Protein AF-A0A7S1LV64-F1 (afdb_monomer_lite)

Organism: Alexandrium catenella (NCBI:txid2925)

Structure (mmCIF, N/CA/C/O backbone):
data_AF-A0A7S1LV64-F1
#
_entry.id   AF-A0A7S1LV64-F1
#
loop_
_atom_site.group_PDB
_atom_site.id
_atom_site.type_symbol
_atom_site.label_atom_id
_atom_site.label_alt_id
_atom_site.label_comp_id
_atom_site.label_asym_id
_atom_site.label_entity_id
_atom_site.label_seq_id
_atom_site.pdbx_PDB_ins_code
_atom_site.Cartn_x
_atom_site.Cartn_y
_atom_site.Cartn_z
_atom_site.occupancy
_atom_site.B_iso_or_equiv
_atom_site.auth_seq_id
_atom_site.auth_comp_id
_atom_site.auth_asym_id
_atom_site.auth_atom_id
_atom_site.pdbx_PDB_model_num
ATOM 1 N N . GLU A 1 1 ? 19.209 -11.903 13.293 1.00 48.44 1 GLU A N 1
ATOM 2 C CA . GLU A 1 1 ? 20.166 -11.354 12.304 1.00 48.44 1 GLU A CA 1
ATOM 3 C C . GLU A 1 1 ? 19.603 -11.285 10.880 1.00 48.44 1 GLU A C 1
ATOM 5 O O . GLU A 1 1 ? 19.512 -10.185 10.350 1.00 48.44 1 GLU A O 1
ATOM 10 N N . ALA A 1 2 ? 19.129 -12.394 10.295 1.00 54.25 2 ALA A N 1
ATOM 11 C CA . ALA A 1 2 ? 18.569 -12.425 8.933 1.00 54.25 2 ALA A CA 1
ATOM 12 C C . ALA A 1 2 ? 17.426 -11.414 8.681 1.00 54.25 2 ALA A C 1
ATOM 14 O O . ALA A 1 2 ? 17.450 -10.697 7.687 1.00 54.25 2 ALA A O 1
ATOM 15 N N . ARG A 1 3 ? 16.474 -11.278 9.620 1.00 69.50 3 ARG A N 1
ATOM 16 C CA . ARG A 1 3 ? 15.385 -10.279 9.543 1.00 69.50 3 ARG A CA 1
ATOM 17 C C . ARG A 1 3 ? 15.902 -8.843 9.434 1.00 69.50 3 ARG A C 1
ATOM 19 O O . ARG A 1 3 ? 15.413 -8.077 8.615 1.00 69.50 3 ARG A O 1
ATOM 26 N N . ARG A 1 4 ? 16.934 -8.507 10.213 1.00 69.56 4 ARG A N 1
ATOM 27 C CA . ARG A 1 4 ? 17.579 -7.187 10.206 1.00 69.56 4 ARG A CA 1
ATOM 28 C C . ARG A 1 4 ? 18.271 -6.917 8.868 1.00 69.56 4 ARG A C 1
ATOM 30 O O . ARG A 1 4 ? 18.116 -5.835 8.317 1.00 69.56 4 ARG A O 1
ATOM 37 N N . VAL A 1 5 ? 18.994 -7.905 8.332 1.00 66.06 5 VAL A N 1
ATOM 38 C CA . VAL A 1 5 ? 19.659 -7.811 7.017 1.00 66.06 5 VAL A CA 1
ATOM 39 C C . VAL A 1 5 ? 18.636 -7.605 5.898 1.00 66.06 5 VAL A C 1
ATOM 41 O O . VAL A 1 5 ? 18.818 -6.740 5.047 1.00 66.06 5 VAL A O 1
ATOM 44 N N . ALA A 1 6 ? 17.520 -8.333 5.950 1.00 63.88 6 ALA A N 1
ATOM 45 C CA . ALA A 1 6 ? 16.413 -8.202 5.008 1.00 63.88 6 ALA A CA 1
ATOM 46 C C . ALA A 1 6 ? 15.490 -6.999 5.292 1.00 63.88 6 ALA A C 1
ATOM 48 O O . ALA A 1 6 ? 14.477 -6.844 4.615 1.00 63.88 6 ALA A O 1
ATOM 49 N N . ARG A 1 7 ? 15.814 -6.150 6.281 1.00 76.25 7 ARG A N 1
ATOM 50 C CA . ARG A 1 7 ? 15.010 -4.983 6.694 1.00 76.25 7 ARG A CA 1
ATOM 51 C C . ARG A 1 7 ? 13.534 -5.310 6.962 1.00 76.25 7 ARG A C 1
ATOM 53 O O . ARG A 1 7 ? 12.655 -4.490 6.716 1.00 76.25 7 ARG A O 1
ATOM 60 N N . VAL A 1 8 ? 13.270 -6.506 7.481 1.00 80.50 8 VAL A N 1
ATOM 61 C CA . VAL A 1 8 ? 11.940 -6.910 7.944 1.00 80.50 8 VAL A CA 1
ATOM 62 C C . VAL A 1 8 ? 11.594 -6.070 9.178 1.00 80.50 8 VAL A C 1
ATOM 64 O O . VAL A 1 8 ? 12.412 -6.047 10.103 1.00 80.50 8 VAL A O 1
ATOM 67 N N . PRO A 1 9 ? 10.421 -5.409 9.230 1.00 88.06 9 PRO A N 1
ATOM 68 C CA . PRO A 1 9 ? 9.980 -4.695 10.424 1.00 88.06 9 PRO A CA 1
ATOM 69 C C . PRO A 1 9 ? 10.022 -5.592 11.671 1.00 88.06 9 PRO A C 1
ATOM 71 O O . PRO A 1 9 ? 9.739 -6.795 11.596 1.00 88.06 9 PRO A O 1
ATOM 74 N N . GLU A 1 10 ? 10.395 -5.022 12.818 1.00 89.94 10 GLU A N 1
ATOM 75 C CA . GLU A 1 10 ? 10.526 -5.780 14.072 1.00 89.94 10 GLU A CA 1
ATOM 76 C C . GLU A 1 10 ? 9.195 -6.430 14.460 1.00 89.94 10 GLU A C 1
ATOM 78 O O . GLU A 1 10 ? 9.154 -7.638 14.695 1.00 89.94 10 GLU A O 1
ATOM 83 N N . ASP A 1 11 ? 8.101 -5.677 14.336 1.00 92.19 11 ASP A N 1
ATOM 84 C CA . ASP A 1 11 ? 6.744 -6.123 14.671 1.00 92.19 11 ASP A CA 1
ATOM 85 C C . ASP A 1 11 ? 6.085 -7.004 13.595 1.00 92.19 11 ASP A C 1
ATOM 87 O O . ASP A 1 11 ? 4.912 -7.360 13.716 1.00 92.19 11 ASP A O 1
ATOM 91 N N . ALA A 1 12 ? 6.800 -7.364 12.520 1.00 87.56 12 ALA A N 1
ATOM 92 C CA . ALA A 1 12 ? 6.224 -8.196 11.468 1.00 87.56 12 ALA A CA 1
ATOM 93 C C . ALA A 1 12 ? 5.941 -9.618 11.978 1.00 87.56 12 ALA A C 1
ATOM 95 O O . ALA A 1 12 ? 6.857 -10.370 12.334 1.00 87.56 12 ALA A O 1
ATOM 96 N N . ALA A 1 13 ? 4.665 -9.985 11.964 1.00 91.62 13 ALA A N 1
ATOM 97 C CA . ALA A 1 13 ? 4.151 -11.306 12.289 1.00 91.62 13 ALA A CA 1
ATOM 98 C C . ALA A 1 13 ? 3.864 -12.137 11.028 1.00 91.62 13 ALA A C 1
ATOM 100 O O . ALA A 1 13 ? 3.956 -13.361 11.077 1.00 91.62 13 ALA A O 1
ATOM 101 N N . MET A 1 14 ? 3.562 -11.489 9.895 1.00 87.31 14 MET A N 1
ATOM 102 C CA . MET A 1 14 ? 3.242 -12.166 8.633 1.00 87.31 14 MET A CA 1
ATOM 103 C C . MET A 1 14 ? 3.974 -11.544 7.445 1.00 87.31 14 MET A C 1
ATOM 105 O O . MET A 1 14 ? 4.364 -10.374 7.475 1.00 87.31 14 MET A O 1
ATOM 109 N N . VAL A 1 15 ? 4.128 -12.330 6.378 1.00 87.81 15 VAL A N 1
ATOM 110 C CA . VAL A 1 15 ? 4.715 -11.894 5.108 1.00 87.81 15 VAL A CA 1
ATOM 111 C C . VAL A 1 15 ? 3.895 -12.421 3.933 1.00 87.81 15 VAL A C 1
ATOM 113 O O . VAL A 1 15 ? 3.478 -13.577 3.941 1.00 87.81 15 VAL A O 1
ATOM 116 N N . ALA A 1 16 ? 3.684 -11.586 2.919 1.00 87.19 16 ALA A N 1
ATOM 117 C CA . ALA A 1 16 ? 3.031 -11.961 1.669 1.00 87.19 16 ALA A CA 1
ATOM 118 C C . ALA A 1 16 ? 3.872 -11.520 0.468 1.00 87.19 16 ALA A C 1
ATOM 120 O O . ALA A 1 16 ? 4.501 -10.462 0.491 1.00 87.19 16 ALA A O 1
ATOM 121 N N . TRP A 1 17 ? 3.857 -12.317 -0.598 1.00 84.25 17 TRP A N 1
ATOM 122 C CA . TRP A 1 17 ? 4.373 -11.888 -1.893 1.00 84.25 17 TRP A CA 1
ATOM 123 C C . TRP A 1 17 ? 3.309 -11.068 -2.626 1.00 84.25 17 TRP A C 1
ATOM 125 O O . TRP A 1 17 ? 2.177 -11.512 -2.807 1.00 84.25 17 TRP A O 1
ATOM 135 N N . LEU A 1 18 ? 3.691 -9.874 -3.058 1.00 85.00 18 LEU A N 1
ATOM 136 C CA . LEU A 1 18 ? 2.934 -9.021 -3.955 1.00 85.00 18 LEU A CA 1
ATOM 137 C C . LEU A 1 18 ? 3.387 -9.339 -5.377 1.00 85.00 18 LEU A C 1
ATOM 139 O O . LEU A 1 18 ? 4.460 -8.907 -5.795 1.00 85.00 18 LEU A O 1
ATOM 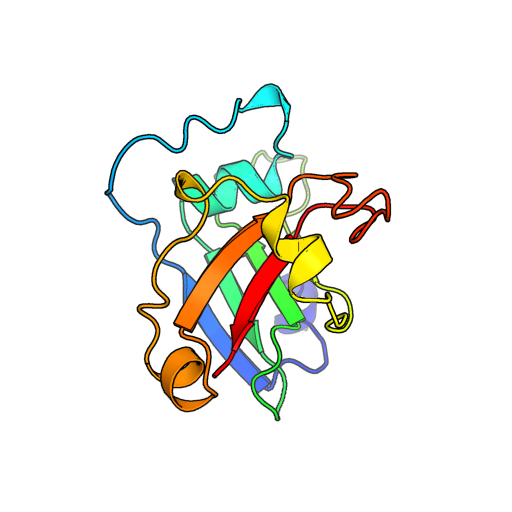143 N N . SER A 1 19 ? 2.580 -10.105 -6.107 1.00 78.12 19 SER A N 1
ATOM 144 C CA . SER A 1 19 ? 2.822 -10.333 -7.530 1.00 78.12 19 SER A CA 1
ATOM 145 C C . SER A 1 19 ? 2.473 -9.069 -8.312 1.00 78.12 19 SER A C 1
ATOM 147 O O . SER A 1 19 ? 1.396 -8.512 -8.081 1.00 78.12 19 SER A O 1
ATOM 149 N N . PRO A 1 20 ? 3.324 -8.619 -9.249 1.00 74.62 20 PRO A N 1
ATOM 150 C CA . PRO A 1 20 ? 2.900 -7.604 -10.200 1.00 74.62 20 PRO A CA 1
ATOM 151 C C . PRO A 1 20 ? 1.730 -8.174 -11.017 1.00 74.62 20 PRO A C 1
ATOM 153 O O . PRO A 1 20 ? 1.711 -9.367 -11.332 1.00 74.62 20 PRO A O 1
ATOM 156 N N . SER A 1 21 ? 0.721 -7.352 -11.303 1.00 66.25 21 SER A N 1
ATOM 157 C CA . SER A 1 21 ? -0.366 -7.735 -12.205 1.00 66.25 21 SER A CA 1
ATOM 158 C C . SER A 1 21 ? 0.041 -7.436 -13.643 1.00 66.25 21 SER A C 1
ATOM 160 O O . SER A 1 21 ? 0.429 -6.306 -13.934 1.00 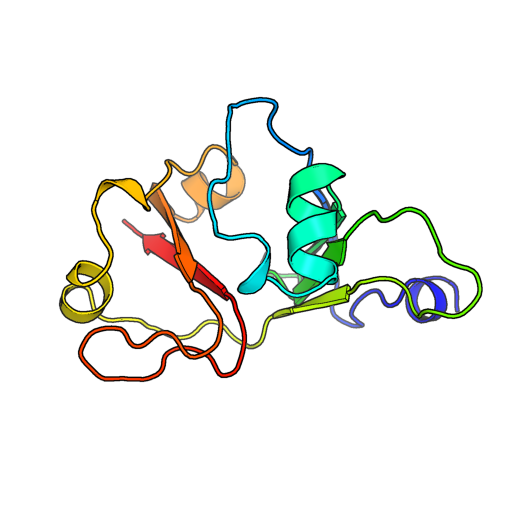66.25 21 SER A O 1
ATOM 162 N N . ASP A 1 22 ? -0.152 -8.391 -14.553 1.00 58.56 22 ASP A N 1
ATOM 163 C CA . ASP A 1 22 ? 0.061 -8.198 -15.999 1.00 58.56 22 ASP A CA 1
ATOM 164 C C . ASP A 1 22 ? -0.941 -7.215 -16.638 1.00 58.56 22 ASP A C 1
ATOM 166 O O . ASP A 1 22 ? -0.840 -6.888 -17.820 1.00 58.56 22 ASP A O 1
ATOM 170 N N . SER A 1 23 ? -1.928 -6.733 -15.875 1.00 50.50 23 SER A N 1
ATOM 171 C CA . SER A 1 23 ? -2.910 -5.758 -16.336 1.00 50.50 23 SER A CA 1
ATOM 172 C C . SER A 1 23 ? -2.278 -4.371 -16.473 1.00 50.50 23 SER A C 1
ATOM 174 O O . SER A 1 23 ? -2.345 -3.566 -15.548 1.00 50.50 23 SER A O 1
ATOM 176 N N . GLY A 1 24 ? -1.654 -4.158 -17.632 1.00 49.53 24 GLY A N 1
ATOM 177 C CA . GLY A 1 24 ? -1.733 -2.953 -18.460 1.00 49.53 24 GLY A CA 1
ATOM 178 C C . GLY A 1 24 ? -1.446 -1.613 -17.789 1.00 49.53 24 GLY A C 1
ATOM 179 O O . GLY A 1 24 ? -2.246 -1.119 -17.004 1.00 49.53 24 GLY A O 1
ATOM 180 N N . ASP A 1 25 ? -0.334 -1.008 -18.204 1.00 52.06 25 ASP A N 1
ATOM 181 C CA . ASP A 1 25 ? -0.047 0.426 -18.152 1.00 52.06 25 ASP A CA 1
ATOM 182 C C . ASP A 1 25 ? -0.433 1.142 -16.856 1.00 52.06 25 ASP A C 1
ATOM 184 O O . ASP A 1 25 ? -1.389 1.915 -16.770 1.00 52.06 25 ASP A O 1
ATOM 188 N N . VAL A 1 26 ? 0.434 1.000 -15.850 1.00 51.69 26 VAL A N 1
ATOM 189 C CA . VAL A 1 26 ? 0.587 2.070 -14.866 1.00 51.69 26 VAL A CA 1
ATOM 190 C C . VAL A 1 26 ? 1.229 3.265 -15.587 1.00 51.69 26 VAL A C 1
ATOM 192 O O . VAL A 1 26 ? 2.427 3.506 -15.461 1.00 51.69 26 VAL A O 1
ATOM 195 N N . GLU A 1 27 ? 0.424 4.039 -16.327 1.00 51.47 27 GLU A N 1
ATOM 196 C CA . GLU A 1 27 ? 0.763 5.379 -16.845 1.00 51.47 27 GLU A CA 1
ATOM 197 C C . GLU A 1 27 ? 0.865 6.420 -15.709 1.00 51.47 27 GLU A C 1
ATOM 199 O O . GLU A 1 27 ? 0.677 7.621 -15.905 1.00 51.47 27 GLU A O 1
ATOM 204 N N . ALA A 1 28 ? 1.171 6.005 -14.475 1.00 53.91 28 ALA A N 1
ATOM 205 C CA . ALA A 1 28 ? 1.713 6.964 -13.530 1.00 53.91 28 ALA A CA 1
ATOM 206 C C . ALA A 1 28 ? 3.033 7.425 -14.145 1.00 53.91 28 ALA A C 1
ATOM 208 O O . ALA A 1 28 ? 3.928 6.595 -14.327 1.00 53.91 28 ALA A O 1
ATOM 209 N N . SER A 1 29 ? 3.135 8.710 -14.512 1.00 53.09 29 SER A N 1
ATOM 210 C CA . SER A 1 29 ? 4.372 9.259 -15.065 1.00 53.09 29 SER A CA 1
ATOM 211 C C . SER A 1 29 ? 5.513 8.779 -14.177 1.00 53.09 29 SER A C 1
ATOM 213 O O . SER A 1 29 ? 5.541 9.055 -12.971 1.00 53.09 29 SER A O 1
ATOM 215 N N . GLN A 1 30 ? 6.395 7.947 -14.740 1.00 53.84 30 GLN A N 1
ATOM 216 C CA . GLN A 1 30 ? 7.419 7.275 -13.944 1.00 53.84 30 GLN A CA 1
ATOM 217 C C . GLN A 1 30 ? 8.291 8.304 -13.213 1.00 53.84 30 GLN A C 1
ATOM 219 O O . GLN A 1 30 ? 8.877 7.984 -12.183 1.00 53.84 30 GLN A O 1
ATOM 224 N N . ASP A 1 31 ? 8.304 9.546 -13.691 1.00 60.53 31 ASP A N 1
ATOM 225 C CA . ASP A 1 31 ? 8.963 10.713 -13.113 1.00 60.53 31 ASP A CA 1
ATOM 226 C C . ASP A 1 31 ? 8.443 11.105 -11.718 1.00 60.53 31 ASP A C 1
ATOM 228 O O . ASP A 1 31 ? 9.192 11.673 -10.928 1.00 60.53 31 ASP A O 1
ATOM 232 N N . SER A 1 32 ? 7.194 10.772 -11.374 1.00 64.19 32 SER A N 1
ATOM 233 C CA . SER A 1 32 ? 6.596 11.067 -10.059 1.00 64.19 32 SER A CA 1
ATOM 234 C C . SER A 1 32 ? 6.821 9.973 -9.006 1.00 64.19 32 SER A C 1
ATOM 236 O O . SER A 1 32 ? 6.612 10.198 -7.810 1.00 64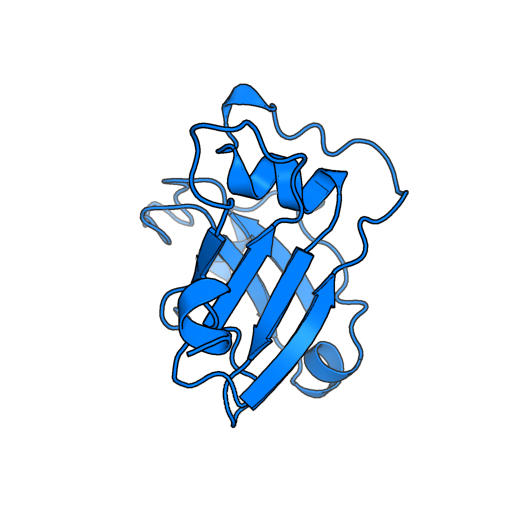.19 32 SER A O 1
ATOM 238 N N . LEU A 1 33 ? 7.251 8.782 -9.436 1.00 69.75 33 LEU A N 1
ATOM 239 C CA . LEU A 1 33 ? 7.476 7.631 -8.570 1.00 69.75 33 LEU A CA 1
ATOM 240 C C . LEU A 1 33 ? 8.959 7.502 -8.212 1.00 69.75 33 LEU A C 1
ATOM 242 O O . LEU A 1 33 ? 9.844 7.509 -9.067 1.00 69.75 33 LEU A O 1
ATOM 246 N N . GLY A 1 34 ? 9.235 7.302 -6.926 1.00 75.56 34 GLY A N 1
ATOM 247 C CA . GLY A 1 34 ? 10.559 6.925 -6.452 1.00 75.56 34 GLY A CA 1
ATOM 248 C C . GLY A 1 34 ? 10.957 5.520 -6.914 1.00 75.56 34 GLY A C 1
ATOM 249 O O . GLY A 1 34 ? 10.142 4.714 -7.373 1.00 75.56 34 GLY A O 1
ATOM 250 N N . HIS A 1 35 ? 12.249 5.207 -6.785 1.00 77.56 35 HIS A N 1
ATOM 251 C CA . HIS A 1 35 ? 12.806 3.929 -7.234 1.00 77.56 35 HIS A CA 1
ATOM 252 C C . HIS A 1 35 ? 12.068 2.718 -6.634 1.00 77.56 35 HIS A C 1
ATOM 254 O O . HIS A 1 35 ? 11.721 1.799 -7.369 1.00 77.56 35 HIS A O 1
ATOM 260 N N . ALA A 1 36 ? 11.745 2.750 -5.336 1.00 80.38 36 ALA A N 1
ATOM 261 C CA . ALA A 1 36 ? 11.072 1.636 -4.675 1.00 80.38 36 ALA A CA 1
ATOM 262 C C . ALA A 1 36 ? 9.642 1.391 -5.172 1.00 80.38 36 ALA A C 1
ATOM 264 O O . ALA A 1 36 ? 9.271 0.238 -5.376 1.00 80.38 36 ALA A O 1
ATOM 265 N N . GLN A 1 37 ? 8.855 2.444 -5.432 1.00 80.88 37 GLN A N 1
ATOM 266 C CA . GLN A 1 37 ? 7.504 2.260 -5.973 1.00 80.88 37 GLN A CA 1
ATOM 267 C C . GLN A 1 37 ? 7.549 1.711 -7.403 1.00 80.88 37 GLN A C 1
ATOM 269 O O . GLN A 1 37 ? 6.810 0.782 -7.719 1.00 80.88 37 GLN A O 1
ATOM 274 N N . ARG A 1 38 ? 8.449 2.228 -8.253 1.00 76.31 38 ARG A N 1
ATOM 275 C CA . ARG A 1 38 ? 8.614 1.725 -9.630 1.00 76.31 38 ARG A CA 1
ATOM 276 C C . ARG A 1 38 ? 9.018 0.254 -9.655 1.00 76.31 38 ARG A C 1
ATOM 278 O O . ARG A 1 38 ? 8.463 -0.520 -10.427 1.00 76.31 38 ARG A O 1
ATOM 285 N N . SER A 1 39 ? 9.959 -0.132 -8.797 1.00 80.06 39 SER A N 1
ATOM 286 C CA . SER A 1 39 ? 10.411 -1.518 -8.686 1.00 80.06 39 SER A CA 1
ATOM 287 C C . SER A 1 39 ? 9.299 -2.445 -8.193 1.00 80.06 39 SER A C 1
ATOM 289 O O . SER A 1 39 ? 9.088 -3.495 -8.791 1.00 80.06 39 SER A O 1
ATOM 291 N N . LEU A 1 40 ? 8.524 -2.023 -7.187 1.00 83.19 40 LEU A N 1
ATOM 292 C CA . LEU A 1 40 ? 7.403 -2.807 -6.665 1.00 83.19 40 LEU A CA 1
ATOM 293 C C . LEU A 1 40 ? 6.351 -3.087 -7.745 1.00 83.19 40 LEU A C 1
ATOM 295 O O . LEU A 1 40 ? 5.910 -4.220 -7.895 1.00 83.19 40 LEU A O 1
ATOM 299 N N . LEU A 1 41 ? 5.972 -2.063 -8.511 1.00 78.75 41 LEU A N 1
ATOM 300 C CA . LEU A 1 41 ? 4.967 -2.197 -9.568 1.00 78.75 41 LEU A CA 1
ATOM 301 C C . LEU A 1 41 ? 5.448 -3.076 -10.727 1.00 78.75 41 LEU A C 1
ATOM 303 O O . LEU A 1 41 ? 4.643 -3.755 -11.353 1.00 78.75 41 LEU A O 1
ATOM 307 N N . ARG A 1 42 ? 6.754 -3.070 -11.014 1.00 76.31 42 ARG A N 1
ATOM 308 C CA . ARG A 1 42 ? 7.328 -3.795 -12.152 1.00 76.31 42 ARG A CA 1
ATOM 309 C C . ARG A 1 42 ? 7.706 -5.238 -11.835 1.00 76.31 42 ARG A C 1
ATOM 311 O O . ARG A 1 42 ? 7.621 -6.091 -12.711 1.00 76.31 42 ARG A O 1
ATOM 318 N N . PHE A 1 43 ? 8.177 -5.500 -10.621 1.00 79.38 43 PHE A N 1
ATOM 319 C CA . PHE A 1 43 ? 8.773 -6.785 -10.249 1.00 79.38 43 PHE A CA 1
ATOM 320 C C . PHE A 1 43 ? 8.078 -7.460 -9.065 1.00 79.38 43 PHE A C 1
ATOM 322 O O . PHE A 1 43 ? 8.416 -8.595 -8.737 1.00 79.38 43 PHE A O 1
ATOM 329 N N . GLY A 1 44 ? 7.123 -6.790 -8.420 1.00 84.06 44 GLY A N 1
ATOM 330 C CA . GLY A 1 44 ? 6.526 -7.264 -7.180 1.00 84.06 44 GLY A CA 1
ATOM 331 C C . GLY A 1 44 ? 7.377 -6.961 -5.952 1.00 84.06 44 GLY A C 1
ATOM 332 O O . GLY A 1 44 ? 8.326 -6.172 -5.987 1.00 84.06 44 GLY A O 1
ATOM 333 N N . GLY A 1 45 ? 7.016 -7.558 -4.823 1.00 88.81 45 GLY A N 1
ATOM 334 C CA . GLY A 1 45 ? 7.714 -7.330 -3.561 1.00 88.81 45 GLY A CA 1
ATOM 335 C C . GLY A 1 45 ? 7.154 -8.125 -2.393 1.00 88.81 45 GLY A C 1
ATOM 336 O O . GLY A 1 45 ? 6.162 -8.829 -2.520 1.00 88.81 45 GLY A O 1
ATOM 337 N N . PHE A 1 46 ? 7.783 -8.008 -1.230 1.00 86.50 46 PHE A N 1
ATOM 338 C CA . PHE A 1 46 ? 7.341 -8.670 -0.003 1.00 86.50 46 PHE A CA 1
ATOM 339 C C . PHE A 1 46 ? 6.644 -7.670 0.908 1.00 86.50 46 PHE A C 1
ATOM 341 O O . PHE A 1 46 ? 7.289 -6.732 1.367 1.00 86.50 46 PHE A O 1
ATOM 348 N N . ALA A 1 47 ? 5.357 -7.872 1.179 1.00 89.88 47 ALA A N 1
ATOM 349 C CA . ALA A 1 47 ? 4.594 -7.126 2.172 1.00 89.88 47 ALA A CA 1
ATOM 350 C C . ALA A 1 47 ? 4.720 -7.776 3.551 1.00 89.88 47 ALA A C 1
ATOM 352 O O . ALA A 1 47 ? 4.599 -8.993 3.669 1.00 89.88 47 ALA A O 1
ATOM 353 N N . PHE A 1 48 ? 4.926 -6.971 4.588 1.00 88.00 48 PHE A N 1
ATOM 354 C CA . PHE A 1 48 ? 5.052 -7.408 5.976 1.00 88.00 48 PHE A CA 1
ATOM 355 C C . PHE A 1 48 ? 3.911 -6.846 6.811 1.00 88.00 48 PHE A C 1
ATOM 357 O O . PHE A 1 48 ? 3.668 -5.639 6.785 1.00 88.00 48 PHE A O 1
ATOM 364 N N . PHE A 1 49 ? 3.261 -7.701 7.593 1.00 89.56 49 PHE A N 1
ATOM 365 C CA . PHE A 1 49 ? 2.111 -7.335 8.414 1.00 89.56 49 PHE A CA 1
ATOM 366 C C . PHE A 1 49 ? 2.373 -7.615 9.890 1.00 89.56 49 PHE A C 1
ATOM 368 O O . PHE A 1 49 ? 3.070 -8.5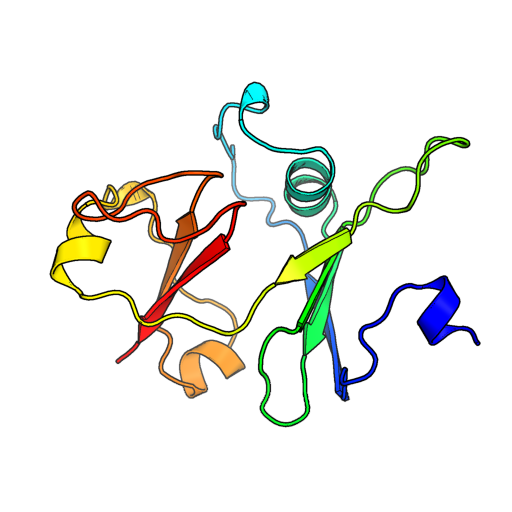75 10.223 1.00 89.56 49 PHE A O 1
ATOM 375 N N . GLY A 1 50 ? 1.816 -6.785 10.768 1.00 91.56 50 GLY A N 1
ATOM 376 C CA . GLY A 1 50 ? 1.828 -6.997 12.214 1.00 91.56 50 GLY A CA 1
ATOM 377 C C . GLY A 1 50 ? 0.813 -8.047 12.668 1.00 91.56 50 GLY A C 1
ATOM 378 O O . GLY A 1 50 ? 0.068 -8.599 11.862 1.00 91.56 50 GLY A O 1
ATOM 379 N N . ALA A 1 51 ? 0.760 -8.304 13.977 1.00 85.25 51 ALA A N 1
ATOM 380 C CA . ALA A 1 51 ? -0.124 -9.317 14.571 1.00 85.25 51 ALA A CA 1
ATOM 381 C C . ALA A 1 51 ? -1.632 -9.052 14.363 1.00 85.25 51 ALA A C 1
ATOM 383 O O . ALA A 1 51 ? -2.423 -9.983 14.432 1.00 85.25 51 ALA A O 1
ATOM 384 N N . GLY A 1 52 ? -2.023 -7.803 14.092 1.00 85.56 52 GLY A N 1
ATOM 385 C CA . GLY A 1 52 ? -3.391 -7.414 13.721 1.00 85.56 52 GLY A CA 1
ATOM 386 C C . GLY A 1 52 ? -3.577 -7.186 12.221 1.00 85.56 52 GLY A C 1
ATOM 387 O O . GLY A 1 52 ? -4.373 -6.337 11.843 1.00 85.56 52 GLY A O 1
ATOM 388 N N . GLU A 1 53 ? -2.764 -7.832 11.381 1.00 81.00 53 GLU A N 1
ATOM 389 C CA . GLU A 1 53 ? -2.796 -7.707 9.914 1.00 81.00 53 GLU A CA 1
ATOM 390 C C . GLU A 1 53 ? -2.564 -6.281 9.375 1.00 81.00 53 GLU A C 1
ATOM 392 O O . GLU A 1 53 ? -2.797 -5.989 8.205 1.00 81.00 53 GLU A O 1
ATOM 397 N N . ALA A 1 54 ? -2.042 -5.372 10.202 1.00 85.50 54 ALA A N 1
ATOM 398 C CA . ALA A 1 54 ? -1.667 -4.031 9.770 1.00 85.50 54 ALA A CA 1
ATOM 399 C C . ALA A 1 54 ? -0.402 -4.082 8.901 1.00 85.50 54 ALA A C 1
ATOM 401 O O . ALA A 1 54 ? 0.612 -4.638 9.323 1.00 85.50 54 ALA A O 1
ATOM 402 N N . LEU A 1 55 ? -0.435 -3.481 7.708 1.00 85.38 55 LEU A N 1
ATOM 403 C CA . LEU A 1 55 ? 0.727 -3.401 6.819 1.00 85.38 55 LEU A CA 1
ATOM 404 C C . LEU A 1 55 ? 1.817 -2.507 7.432 1.00 85.38 55 LEU A C 1
ATOM 406 O O . LEU A 1 55 ? 1.620 -1.307 7.605 1.00 85.38 55 LEU A O 1
ATOM 410 N N . LEU A 1 56 ? 2.981 -3.088 7.720 1.00 87.00 56 LEU A N 1
ATOM 411 C CA . LEU A 1 56 ? 4.123 -2.404 8.339 1.00 87.00 56 LEU A CA 1
ATOM 412 C C . LEU A 1 56 ? 5.130 -1.894 7.300 1.00 87.00 56 LEU A C 1
ATOM 414 O O . LEU A 1 56 ? 5.801 -0.881 7.495 1.00 87.00 56 LEU A O 1
ATOM 418 N N . GLY A 1 57 ? 5.265 -2.602 6.180 1.00 88.56 57 GLY A N 1
ATOM 419 C CA . GLY A 1 57 ? 6.233 -2.266 5.142 1.00 88.56 57 GLY A CA 1
ATOM 420 C C . GLY A 1 57 ? 6.179 -3.221 3.962 1.00 88.56 57 GLY A C 1
ATOM 421 O O . GLY A 1 57 ? 5.624 -4.312 4.052 1.00 88.56 57 GLY A O 1
ATOM 422 N N . VAL A 1 58 ? 6.772 -2.805 2.852 1.00 88.00 58 VAL A N 1
ATOM 423 C CA . VAL A 1 58 ? 6.950 -3.586 1.635 1.00 88.00 58 VAL A CA 1
ATOM 424 C C . VAL A 1 58 ? 8.395 -3.458 1.166 1.00 88.00 58 VAL A C 1
ATOM 426 O O . VAL A 1 58 ? 8.881 -2.355 0.944 1.00 88.00 58 VAL A O 1
ATOM 429 N N . ASN A 1 59 ? 9.077 -4.573 0.941 1.00 85.12 59 ASN A N 1
ATOM 430 C CA . ASN A 1 59 ? 10.339 -4.575 0.207 1.00 85.12 59 ASN A CA 1
ATOM 431 C C . ASN A 1 59 ? 10.035 -4.774 -1.272 1.00 85.12 59 ASN A C 1
ATOM 433 O O . ASN A 1 59 ? 9.551 -5.838 -1.655 1.00 85.12 59 ASN A O 1
ATOM 437 N N . ALA A 1 60 ? 10.323 -3.778 -2.102 1.00 85.88 60 ALA A N 1
ATOM 438 C CA . ALA A 1 60 ? 10.205 -3.941 -3.540 1.00 85.88 60 ALA A CA 1
ATOM 439 C C . ALA A 1 60 ? 11.290 -4.904 -4.032 1.00 85.88 60 ALA A C 1
ATOM 441 O O . ALA A 1 60 ? 12.468 -4.754 -3.692 1.00 85.88 60 ALA A O 1
ATOM 442 N N . ALA A 1 61 ? 10.909 -5.878 -4.853 1.00 79.38 61 ALA A N 1
ATOM 443 C CA . ALA A 1 61 ? 11.882 -6.642 -5.608 1.00 79.38 61 ALA A CA 1
ATOM 444 C C . ALA A 1 61 ? 12.505 -5.707 -6.649 1.00 79.38 61 ALA A C 1
ATOM 446 O O . ALA A 1 61 ? 11.803 -4.992 -7.360 1.00 79.38 61 ALA A O 1
ATOM 447 N N . ALA A 1 62 ? 13.829 -5.669 -6.723 1.00 74.25 62 ALA A N 1
ATOM 448 C CA . ALA A 1 62 ? 14.530 -4.884 -7.726 1.00 74.25 62 ALA A CA 1
ATOM 449 C C . ALA A 1 62 ? 15.821 -5.587 -8.139 1.00 74.25 62 ALA A C 1
ATOM 451 O O . ALA A 1 62 ? 16.468 -6.209 -7.291 1.00 74.25 62 ALA A O 1
ATOM 452 N N . PRO A 1 63 ? 16.238 -5.465 -9.410 1.00 65.25 63 PRO A N 1
ATOM 453 C CA . PRO A 1 63 ? 17.578 -5.858 -9.809 1.00 65.25 63 PRO A CA 1
ATOM 454 C C . PRO A 1 63 ? 18.593 -5.023 -9.020 1.00 65.25 63 PRO A C 1
ATOM 456 O O . PRO A 1 63 ? 18.602 -3.792 -9.094 1.00 65.25 63 PRO A O 1
ATOM 459 N N . GLN A 1 64 ? 19.421 -5.701 -8.229 1.00 60.59 64 GLN A N 1
ATOM 460 C CA . GLN A 1 64 ? 20.372 -5.066 -7.327 1.00 60.59 64 GLN A CA 1
ATOM 461 C C . GLN A 1 64 ? 21.450 -4.341 -8.146 1.00 60.59 64 GLN A C 1
ATOM 463 O O . GLN A 1 64 ? 22.242 -4.974 -8.844 1.00 60.59 64 GLN A O 1
ATOM 468 N N . ARG A 1 65 ? 21.501 -3.006 -8.072 1.00 60.78 65 ARG A N 1
ATOM 469 C CA . ARG A 1 65 ? 22.690 -2.257 -8.500 1.00 60.78 65 ARG A CA 1
ATOM 470 C C . ARG A 1 65 ? 23.657 -2.251 -7.321 1.00 60.78 65 ARG A C 1
ATOM 472 O O . ARG A 1 65 ? 23.258 -1.911 -6.214 1.00 60.78 65 ARG A O 1
ATOM 479 N N . HIS A 1 66 ? 24.906 -2.659 -7.553 1.00 51.38 66 HIS A N 1
ATOM 480 C CA . HIS A 1 66 ? 25.913 -2.992 -6.529 1.00 51.38 66 HIS A CA 1
ATOM 481 C C . HIS A 1 66 ? 26.205 -1.915 -5.458 1.00 51.38 66 HIS A C 1
ATOM 483 O O . HIS A 1 66 ? 26.921 -2.200 -4.503 1.00 51.38 66 HIS A O 1
ATOM 489 N N . SER A 1 67 ? 25.659 -0.705 -5.579 1.00 53.66 67 SER A N 1
ATOM 490 C CA . SER A 1 67 ? 25.905 0.433 -4.691 1.00 53.66 67 SER A CA 1
ATOM 491 C C . SER A 1 67 ? 24.672 0.958 -3.949 1.00 53.66 67 SER A C 1
ATOM 493 O O . SER A 1 67 ? 24.803 1.931 -3.210 1.00 53.66 67 SER A O 1
ATOM 495 N N . GLU A 1 68 ? 23.484 0.370 -4.128 1.00 61.53 68 GLU A N 1
ATOM 496 C CA . GLU A 1 68 ? 22.252 0.909 -3.539 1.00 61.53 68 GLU A CA 1
ATOM 497 C C . GLU A 1 68 ? 21.627 -0.041 -2.505 1.00 61.53 68 GLU A C 1
ATOM 4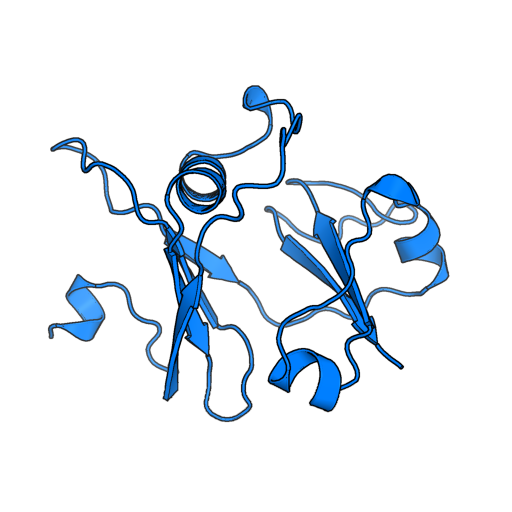99 O O . GLU A 1 68 ? 21.612 -1.262 -2.700 1.00 61.53 68 GLU A O 1
ATOM 504 N N . PRO A 1 69 ? 21.108 0.493 -1.381 1.00 61.06 69 PRO A N 1
ATOM 505 C CA . PRO A 1 69 ? 20.327 -0.304 -0.448 1.00 61.06 69 PRO A CA 1
ATOM 506 C C . PRO A 1 69 ? 19.077 -0.856 -1.154 1.00 61.06 69 PRO A C 1
ATOM 508 O O . PRO A 1 69 ? 18.555 -0.211 -2.067 1.00 61.06 69 PRO A O 1
ATOM 511 N N . PRO A 1 70 ? 18.564 -2.027 -0.732 1.00 63.34 70 PRO A N 1
ATOM 512 C CA . PRO A 1 70 ? 17.366 -2.598 -1.332 1.00 63.34 70 PRO A CA 1
ATOM 513 C C . PRO A 1 70 ? 16.209 -1.591 -1.249 1.00 63.34 70 PRO A C 1
ATOM 515 O O . PRO A 1 70 ? 16.058 -0.932 -0.213 1.00 63.34 70 PRO A O 1
ATOM 518 N N . PRO A 1 71 ? 15.396 -1.445 -2.309 1.00 67.00 71 PRO A N 1
ATOM 519 C CA . PRO A 1 71 ? 14.277 -0.522 -2.282 1.00 67.00 71 PRO A CA 1
ATOM 520 C C . PRO A 1 71 ? 13.220 -0.999 -1.283 1.00 67.00 71 PRO A C 1
ATOM 522 O O . PRO A 1 71 ? 12.506 -1.972 -1.515 1.00 67.00 71 PRO A O 1
ATOM 525 N N . VAL A 1 72 ? 13.113 -0.291 -0.162 1.00 67.62 72 VAL A N 1
ATOM 526 C CA . VAL A 1 72 ? 12.115 -0.547 0.880 1.00 67.62 72 VAL A CA 1
ATOM 527 C C . VAL A 1 72 ? 11.085 0.579 0.881 1.00 67.62 72 VAL A C 1
ATOM 529 O O . VAL A 1 72 ? 11.435 1.757 0.907 1.00 67.62 72 VAL A O 1
ATOM 532 N N . LEU A 1 73 ? 9.811 0.209 0.882 1.00 66.25 73 LEU A N 1
ATOM 533 C CA . LEU A 1 73 ? 8.659 1.071 1.098 1.00 66.25 73 LEU A CA 1
ATOM 534 C C . LEU A 1 73 ? 8.148 0.836 2.525 1.00 66.25 73 LEU A C 1
ATOM 536 O O . LEU A 1 73 ? 7.642 -0.233 2.835 1.00 66.25 73 LEU A O 1
ATOM 540 N N . GLN A 1 74 ? 8.283 1.812 3.417 1.00 65.62 74 GLN A N 1
ATOM 541 C CA . GLN A 1 74 ? 7.757 1.707 4.784 1.00 65.62 74 GLN A CA 1
ATOM 542 C C . GLN A 1 74 ? 6.466 2.509 4.913 1.00 65.62 74 GLN A C 1
ATOM 544 O O . GLN A 1 74 ? 6.377 3.623 4.390 1.00 65.62 74 GLN A O 1
ATOM 549 N N . PHE A 1 75 ? 5.479 1.951 5.614 1.00 68.00 75 PHE A N 1
ATOM 550 C CA . PHE A 1 75 ? 4.213 2.628 5.877 1.00 68.00 75 PHE A CA 1
ATOM 551 C C . PHE A 1 75 ? 4.185 3.130 7.319 1.00 68.00 75 PHE A C 1
ATOM 553 O O . PHE A 1 75 ? 4.636 2.455 8.239 1.00 68.00 75 PHE A O 1
ATOM 560 N N . GLY A 1 76 ? 3.676 4.348 7.508 1.00 70.12 76 GLY A N 1
ATOM 561 C CA . GLY A 1 76 ? 3.347 4.849 8.840 1.00 70.12 76 GLY A CA 1
ATOM 562 C C . GLY A 1 76 ? 2.000 4.301 9.329 1.00 70.12 76 GLY A C 1
ATOM 563 O O . GLY A 1 76 ? 1.311 3.614 8.572 1.00 70.12 76 GLY A O 1
ATOM 564 N N . PRO A 1 77 ? 1.584 4.649 10.561 1.00 75.31 77 PRO A N 1
ATOM 565 C CA . PRO A 1 77 ? 0.266 4.291 11.077 1.00 75.31 77 PRO A CA 1
ATOM 566 C C . PRO A 1 77 ? -0.861 4.720 10.123 1.00 75.31 77 PRO A C 1
ATOM 568 O O . PRO A 1 77 ? -0.750 5.792 9.505 1.00 75.31 77 PRO A O 1
ATOM 571 N N . PRO A 1 78 ? -1.943 3.926 10.008 1.00 81.44 78 PRO A N 1
ATOM 572 C CA . PRO A 1 78 ? -3.087 4.290 9.188 1.00 81.44 78 PRO A CA 1
ATOM 573 C C . PRO A 1 78 ? -3.662 5.624 9.664 1.00 81.44 78 PRO A C 1
ATOM 575 O O . PRO A 1 78 ? -3.727 5.915 10.859 1.00 81.44 78 PRO A O 1
ATOM 578 N N . LYS A 1 79 ? -4.064 6.450 8.702 1.00 84.62 79 LYS A N 1
ATOM 579 C CA . LYS A 1 79 ? -4.696 7.741 8.960 1.00 84.62 79 LYS A CA 1
ATOM 580 C C . LYS A 1 79 ? -6.094 7.714 8.392 1.00 84.62 79 LYS A C 1
ATOM 582 O O . LYS A 1 79 ? -6.274 7.369 7.227 1.00 84.62 79 LYS A O 1
ATOM 587 N N . GLU A 1 80 ? -7.050 8.146 9.194 1.00 88.88 80 GLU A N 1
ATOM 588 C CA . GLU A 1 80 ? -8.414 8.318 8.727 1.00 88.88 80 GLU A CA 1
ATOM 589 C C . GLU A 1 80 ? -8.484 9.457 7.692 1.00 88.88 80 GLU A C 1
ATOM 591 O O . GLU A 1 80 ? -7.853 10.520 7.825 1.00 88.88 80 GLU A O 1
ATOM 596 N N . VAL A 1 81 ? -9.229 9.205 6.620 1.00 87.88 81 VAL A N 1
ATOM 597 C CA . VAL A 1 81 ? -9.498 10.158 5.542 1.00 87.88 81 VAL A CA 1
ATOM 598 C C . VAL A 1 81 ? -11.006 10.229 5.387 1.00 87.88 81 VAL A C 1
ATOM 600 O O . VAL A 1 81 ? -11.661 9.196 5.254 1.00 87.88 81 VAL A O 1
ATOM 603 N N . ARG A 1 82 ? -11.563 11.441 5.425 1.00 89.06 82 ARG A N 1
ATOM 604 C CA . ARG A 1 82 ? -13.012 11.617 5.297 1.00 89.06 82 ARG A CA 1
ATOM 605 C C . ARG A 1 82 ? -13.454 11.295 3.874 1.00 89.06 82 ARG A C 1
ATOM 607 O O . ARG A 1 82 ? -12.705 11.514 2.919 1.00 89.06 82 ARG A O 1
ATOM 614 N N . ARG A 1 83 ? -14.693 10.829 3.714 1.00 86.44 83 ARG A N 1
ATOM 615 C CA . ARG A 1 83 ? -15.241 10.460 2.399 1.00 86.44 83 ARG A CA 1
ATOM 616 C C . ARG A 1 83 ? -15.206 11.636 1.418 1.00 86.44 83 ARG A C 1
ATOM 618 O O . ARG A 1 83 ? -14.887 11.440 0.249 1.00 86.44 83 ARG A O 1
ATOM 625 N N . GLU A 1 84 ? -15.461 12.854 1.887 1.00 88.56 84 GLU A N 1
ATOM 626 C CA . GLU A 1 84 ? -15.436 14.066 1.060 1.00 88.56 84 GLU A CA 1
ATOM 627 C C . GLU A 1 84 ? -14.014 14.416 0.599 1.00 88.56 84 GLU A C 1
ATOM 629 O O . GLU A 1 84 ? -13.823 14.895 -0.515 1.00 88.56 84 GLU A O 1
ATOM 634 N N . GLU A 1 85 ? -13.002 14.144 1.430 1.00 88.44 85 GLU A N 1
ATOM 635 C CA . GLU A 1 85 ? -11.597 14.314 1.049 1.00 88.44 85 GLU A CA 1
ATOM 636 C C . GLU A 1 85 ? -11.211 13.277 -0.016 1.00 88.44 85 GLU A C 1
ATOM 638 O O . GLU A 1 85 ? -10.612 13.626 -1.033 1.00 88.44 85 GLU A O 1
ATOM 643 N N . ALA A 1 86 ? -11.598 12.014 0.185 1.00 87.12 86 ALA A N 1
ATOM 644 C CA . ALA A 1 86 ? -11.333 10.920 -0.747 1.00 87.12 86 ALA A CA 1
ATOM 645 C C . ALA A 1 86 ? -12.041 11.095 -2.103 1.00 87.12 86 ALA A C 1
ATOM 647 O O . ALA A 1 86 ? -11.498 10.677 -3.125 1.00 87.12 86 ALA A O 1
ATOM 648 N N . ALA A 1 87 ? -13.196 11.770 -2.139 1.00 86.12 87 ALA A N 1
ATOM 649 C CA . ALA A 1 87 ? -13.917 12.095 -3.372 1.00 86.12 87 ALA A CA 1
ATOM 650 C C . ALA A 1 87 ? -13.127 13.016 -4.324 1.00 86.12 87 ALA A C 1
ATOM 652 O O . ALA A 1 87 ? -13.461 13.104 -5.504 1.00 86.12 87 ALA A O 1
ATOM 653 N N . ALA A 1 88 ? -12.061 13.672 -3.845 1.00 85.69 88 ALA A N 1
ATOM 654 C CA . ALA A 1 88 ? -11.142 14.423 -4.700 1.00 85.69 88 ALA A CA 1
ATOM 655 C C . ALA A 1 88 ? -10.310 13.519 -5.634 1.00 85.69 88 ALA A C 1
ATOM 657 O O . ALA A 1 88 ? -9.755 14.005 -6.620 1.00 85.69 88 ALA A O 1
ATOM 658 N N . LEU A 1 89 ? -10.206 12.217 -5.343 1.00 83.00 89 LEU A N 1
ATOM 659 C CA . LEU A 1 89 ? -9.562 11.256 -6.235 1.00 83.00 89 LEU A CA 1
ATOM 660 C C . LEU A 1 89 ? -10.474 10.941 -7.422 1.00 83.00 89 LEU A C 1
ATOM 662 O O . LEU A 1 89 ? -11.639 10.586 -7.254 1.00 83.00 89 LEU A O 1
ATOM 666 N N . ALA A 1 90 ? -9.910 11.003 -8.630 1.00 82.25 90 ALA A N 1
ATOM 667 C CA . ALA A 1 90 ? -10.624 10.631 -9.843 1.00 82.25 90 ALA A CA 1
ATOM 668 C C . ALA A 1 90 ? -11.157 9.183 -9.748 1.00 82.25 90 ALA A C 1
ATOM 670 O O . ALA A 1 90 ? -10.402 8.298 -9.331 1.00 82.25 90 ALA A O 1
ATOM 671 N N . PRO A 1 91 ? -12.401 8.901 -10.189 1.00 84.00 91 PRO A N 1
ATOM 672 C CA . PRO A 1 91 ? -12.996 7.564 -10.103 1.00 84.00 91 PRO A CA 1
ATOM 673 C C . PRO A 1 91 ? -12.130 6.451 -10.707 1.00 84.00 91 PRO A C 1
ATOM 675 O O . PRO A 1 91 ? -12.054 5.365 -10.148 1.00 84.00 91 PRO A O 1
ATOM 678 N N . ALA A 1 92 ? -11.416 6.744 -11.799 1.00 80.62 92 ALA A N 1
ATOM 679 C CA . ALA A 1 92 ? -10.537 5.798 -12.490 1.00 80.62 92 ALA A CA 1
ATOM 680 C C . ALA A 1 92 ? -9.317 5.339 -11.668 1.00 80.62 92 ALA A C 1
ATOM 682 O O . ALA A 1 92 ? -8.671 4.364 -12.030 1.00 80.62 92 ALA A O 1
ATOM 683 N N . ARG A 1 93 ? -8.979 6.028 -10.570 1.00 80.44 93 ARG A N 1
ATOM 684 C CA . ARG A 1 93 ? -7.855 5.650 -9.695 1.00 80.44 93 ARG A CA 1
ATOM 685 C C . ARG A 1 93 ? -8.226 4.613 -8.643 1.00 80.44 93 ARG A C 1
ATOM 687 O O . ARG A 1 93 ? -7.342 4.142 -7.930 1.00 80.44 93 ARG A O 1
ATOM 694 N N . TRP A 1 94 ? -9.511 4.303 -8.518 1.00 83.88 94 TRP A N 1
ATOM 695 C CA . TRP A 1 94 ? -9.998 3.315 -7.574 1.00 83.88 94 TRP A CA 1
ATOM 696 C C . TRP A 1 94 ? -10.018 1.935 -8.216 1.00 83.88 94 TRP A C 1
ATOM 698 O O . TRP A 1 94 ? -10.694 1.713 -9.219 1.00 83.88 94 TRP A O 1
ATOM 708 N N . SER A 1 95 ? -9.333 0.999 -7.574 1.00 82.56 95 SER A N 1
ATOM 709 C CA . SER A 1 95 ? -9.306 -0.410 -7.948 1.00 82.56 95 SER A CA 1
ATOM 710 C C . SER A 1 95 ? -10.046 -1.240 -6.910 1.00 82.56 95 SER A C 1
ATOM 712 O O . SER A 1 95 ? -9.994 -0.947 -5.716 1.00 82.56 95 SER A O 1
ATOM 714 N N . GLY A 1 96 ? -10.736 -2.293 -7.350 1.00 84.00 96 GLY A N 1
ATOM 715 C CA . GLY A 1 96 ? -11.353 -3.253 -6.436 1.00 84.00 96 GLY A CA 1
ATOM 716 C C . GLY A 1 96 ? -10.296 -3.996 -5.621 1.00 84.00 96 GLY A C 1
ATOM 717 O O . GLY A 1 96 ? -9.269 -4.413 -6.160 1.00 84.00 96 GLY A O 1
ATOM 718 N N . VAL A 1 97 ? -10.543 -4.181 -4.324 1.00 79.31 97 VAL A N 1
ATOM 719 C CA . VAL A 1 97 ? -9.688 -5.025 -3.484 1.00 79.31 97 VAL A CA 1
ATOM 720 C C . VAL A 1 97 ? -9.941 -6.483 -3.864 1.00 79.31 97 VAL A C 1
ATOM 722 O O . VAL A 1 97 ? -11.042 -6.997 -3.694 1.00 79.31 97 VAL A O 1
ATOM 725 N N . THR A 1 98 ? -8.928 -7.161 -4.398 1.00 79.31 98 THR A N 1
ATOM 726 C CA . THR A 1 98 ? -9.010 -8.582 -4.790 1.00 79.31 98 THR A CA 1
ATOM 727 C C . THR A 1 98 ? -8.505 -9.527 -3.707 1.00 79.31 98 THR A C 1
ATOM 729 O O . THR A 1 98 ? -8.765 -10.725 -3.753 1.00 79.31 98 THR A O 1
ATOM 732 N N . VAL A 1 99 ? -7.796 -8.984 -2.721 1.00 73.38 99 VAL A N 1
ATOM 733 C CA . VAL A 1 99 ? -7.157 -9.729 -1.643 1.00 73.38 99 VAL A CA 1
ATOM 734 C C . VAL A 1 99 ? -8.215 -10.145 -0.607 1.00 73.38 99 VAL A C 1
ATOM 736 O O . VAL A 1 99 ? -8.790 -9.258 0.026 1.00 73.38 99 VAL A O 1
ATOM 739 N N . PRO A 1 100 ? -8.484 -11.455 -0.407 1.00 72.62 100 PRO A N 1
ATOM 740 C CA . PRO A 1 100 ? -9.608 -11.920 0.414 1.00 72.62 100 PRO A CA 1
ATOM 741 C C . PRO A 1 100 ? -9.610 -11.375 1.844 1.00 72.62 100 PRO A C 1
ATOM 743 O O . PRO A 1 100 ? -10.608 -10.813 2.263 1.00 72.62 100 PRO A O 1
ATOM 746 N N . HIS A 1 101 ? -8.475 -11.413 2.545 1.00 70.00 101 HIS A N 1
ATOM 747 C CA . HIS A 1 101 ? -8.401 -10.946 3.936 1.00 70.00 101 HIS A CA 1
ATOM 748 C C . HIS A 1 101 ? -8.703 -9.447 4.089 1.00 70.00 101 HIS A C 1
ATOM 750 O O . HIS A 1 101 ? -9.365 -9.039 5.036 1.00 70.00 101 HIS A O 1
ATOM 756 N N . LEU A 1 102 ? -8.293 -8.611 3.128 1.00 74.19 102 LEU A N 1
ATOM 757 C CA . LEU A 1 102 ? -8.643 -7.189 3.149 1.00 74.19 102 LEU A CA 1
ATOM 758 C C . LEU A 1 102 ? -10.145 -6.980 2.917 1.00 74.19 102 LEU A C 1
ATOM 760 O O . LEU A 1 102 ? -10.736 -6.105 3.544 1.00 74.19 102 LEU A O 1
ATOM 764 N N . ARG A 1 103 ? -10.771 -7.793 2.055 1.00 84.00 103 ARG A N 1
ATOM 765 C CA . ARG A 1 103 ? -12.229 -7.771 1.855 1.00 84.00 103 ARG A CA 1
ATOM 766 C C . ARG A 1 103 ? -12.980 -8.229 3.098 1.00 84.00 103 ARG A C 1
ATOM 768 O O . ARG A 1 103 ? -13.975 -7.605 3.450 1.00 84.00 103 ARG A O 1
ATOM 775 N N . ASP A 1 104 ? -12.495 -9.277 3.757 1.00 81.31 104 ASP A N 1
ATOM 776 C CA . ASP A 1 104 ? -13.058 -9.783 5.012 1.00 81.31 104 ASP A CA 1
ATOM 777 C C . ASP A 1 104 ? -12.933 -8.734 6.132 1.00 81.31 104 ASP A C 1
ATOM 779 O O . ASP A 1 104 ? -13.838 -8.588 6.951 1.00 81.31 104 ASP A O 1
ATOM 783 N N . GLY A 1 105 ? -11.867 -7.925 6.101 1.00 81.88 105 GLY A N 1
ATOM 784 C CA . GLY A 1 105 ? -11.689 -6.725 6.926 1.00 81.88 105 GLY A CA 1
ATOM 785 C C . GLY A 1 105 ? -12.522 -5.506 6.492 1.00 81.88 105 GLY A C 1
ATOM 786 O O . GLY A 1 105 ? -12.343 -4.418 7.038 1.00 81.88 105 GLY A O 1
ATOM 787 N N . GLY A 1 106 ? -13.415 -5.657 5.510 1.00 88.75 106 GLY A N 1
ATOM 788 C CA . GLY A 1 106 ? -14.342 -4.620 5.058 1.00 88.75 106 GLY A CA 1
ATOM 789 C C . GLY A 1 106 ? -13.820 -3.717 3.937 1.00 88.75 106 GLY A C 1
ATOM 790 O O . GLY A 1 106 ? -14.549 -2.826 3.505 1.00 88.75 106 GLY A O 1
ATOM 791 N N . ALA A 1 107 ? -12.599 -3.912 3.429 1.00 88.25 107 ALA A N 1
ATOM 792 C CA . ALA A 1 107 ? -12.067 -3.089 2.347 1.00 88.25 107 ALA A CA 1
ATOM 793 C C . ALA A 1 107 ? -12.701 -3.445 0.993 1.00 88.25 107 ALA A C 1
ATOM 795 O O . ALA A 1 107 ? -12.666 -4.588 0.537 1.00 88.25 107 ALA A O 1
ATOM 796 N N . LEU A 1 108 ? -13.247 -2.436 0.317 1.00 89.44 108 LEU A N 1
ATOM 797 C CA . LEU A 1 108 ? -13.961 -2.584 -0.953 1.00 89.44 108 LEU A CA 1
ATOM 798 C C . LEU A 1 108 ? -13.084 -2.185 -2.136 1.00 89.44 108 LEU A C 1
ATOM 800 O O . LEU A 1 108 ? -12.951 -2.918 -3.121 1.00 89.44 108 LEU A O 1
ATOM 804 N N . ARG A 1 109 ? -12.483 -0.999 -2.038 1.00 89.56 109 ARG A N 1
ATOM 805 C CA . ARG A 1 109 ? -11.677 -0.386 -3.093 1.00 89.56 109 ARG A CA 1
ATOM 806 C C . ARG A 1 109 ? -10.441 0.261 -2.500 1.00 89.56 109 ARG A C 1
ATOM 808 O O . ARG A 1 109 ? -10.438 0.652 -1.336 1.00 89.56 109 ARG A O 1
ATOM 815 N N . PHE A 1 110 ? -9.399 0.398 -3.304 1.00 87.88 110 PHE A N 1
ATOM 816 C CA . PHE A 1 110 ? -8.185 1.096 -2.915 1.00 87.88 110 PHE A CA 1
ATOM 817 C C . PHE A 1 110 ? -7.694 2.024 -4.023 1.00 87.88 110 PHE A C 1
ATOM 819 O O . PHE A 1 110 ? -7.973 1.803 -5.200 1.00 87.88 110 PHE A O 1
ATOM 826 N N . ALA A 1 111 ? -6.948 3.053 -3.640 1.00 83.44 111 ALA A N 1
ATOM 827 C CA . ALA A 1 111 ? -6.271 3.958 -4.558 1.00 83.44 111 ALA A CA 1
ATOM 828 C C . ALA A 1 111 ? -4.857 4.257 -4.051 1.00 83.44 111 ALA A C 1
ATOM 830 O O . ALA A 1 111 ? -4.629 4.421 -2.850 1.00 83.44 111 ALA A O 1
ATOM 831 N N . PHE A 1 112 ? -3.897 4.350 -4.969 1.00 77.56 112 PHE A N 1
ATOM 832 C CA . PHE A 1 112 ? -2.557 4.838 -4.648 1.00 77.56 112 PHE A CA 1
ATOM 833 C C . PHE A 1 112 ? -2.572 6.364 -4.547 1.00 77.56 112 PHE A C 1
ATOM 835 O O . PHE A 1 112 ? -3.136 7.021 -5.417 1.00 77.56 112 PHE A O 1
ATOM 842 N N . VAL A 1 113 ? -1.923 6.919 -3.527 1.00 78.69 113 VAL A N 1
ATOM 843 C CA . VAL A 1 113 ? -1.739 8.360 -3.304 1.00 78.69 113 VAL A CA 1
ATOM 844 C C . VAL A 1 113 ? -0.289 8.716 -3.587 1.00 78.69 113 VAL A C 1
ATOM 846 O O . VAL A 1 113 ? 0.629 8.102 -3.027 1.00 78.69 113 VAL A O 1
ATOM 849 N N . THR A 1 114 ? -0.071 9.704 -4.450 1.00 72.31 114 THR A N 1
ATOM 850 C CA . THR A 1 114 ? 1.277 10.123 -4.841 1.00 72.31 114 THR A CA 1
ATOM 851 C C . THR A 1 114 ? 1.937 10.962 -3.739 1.00 72.31 114 THR A C 1
ATOM 853 O O . THR A 1 114 ? 1.259 11.504 -2.857 1.00 72.31 114 THR A O 1
ATOM 856 N N . PRO A 1 115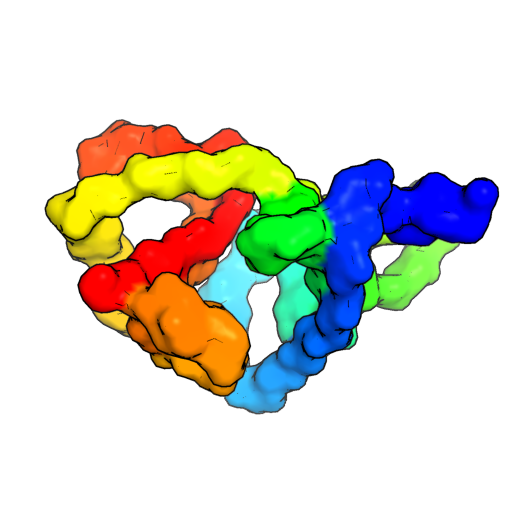 ? 3.277 11.067 -3.728 1.00 70.19 115 PRO A N 1
ATOM 857 C CA . PRO A 1 115 ? 3.971 11.915 -2.770 1.00 70.19 115 PRO A CA 1
ATOM 858 C C . PRO A 1 115 ? 3.437 13.348 -2.751 1.00 70.19 115 PRO A C 1
ATOM 860 O O . PRO A 1 115 ? 3.278 13.982 -3.789 1.00 70.19 115 PRO A O 1
ATOM 863 N N . HIS A 1 116 ? 3.186 13.864 -1.545 1.00 69.19 116 HIS A N 1
ATOM 864 C CA . HIS A 1 116 ? 2.687 15.223 -1.293 1.00 69.19 116 HIS A CA 1
ATOM 865 C C . HIS A 1 116 ? 1.286 15.542 -1.828 1.00 69.19 116 HIS A C 1
ATOM 867 O O . HIS A 1 116 ? 0.851 16.693 -1.686 1.00 69.19 116 HIS A O 1
ATOM 873 N N . GLU A 1 117 ? 0.577 14.555 -2.376 1.00 72.94 117 GLU A N 1
ATOM 874 C CA . GLU A 1 117 ? -0.792 14.710 -2.845 1.00 72.94 117 GLU A CA 1
ATOM 875 C C . GLU A 1 117 ? -1.711 15.200 -1.718 1.00 72.94 117 GLU A C 1
ATOM 877 O O . GLU A 1 117 ? -1.597 14.814 -0.544 1.00 72.94 117 GLU A O 1
ATOM 882 N N . LYS A 1 118 ? -2.609 16.116 -2.085 1.00 82.81 118 LYS A N 1
ATOM 883 C CA . LYS A 1 118 ? -3.576 16.718 -1.173 1.00 82.81 118 LYS A CA 1
ATOM 884 C C . LYS A 1 118 ? -4.967 16.223 -1.519 1.00 82.81 118 LYS A C 1
ATOM 886 O O . LYS A 1 118 ? -5.395 16.368 -2.658 1.00 82.81 118 LYS A O 1
ATOM 891 N N . LEU A 1 119 ? -5.683 15.736 -0.516 1.00 83.38 119 LEU A N 1
ATOM 892 C CA . LEU A 1 119 ? -7.092 15.382 -0.626 1.00 83.38 119 LEU A CA 1
ATOM 893 C C . LEU A 1 119 ? -7.896 16.398 0.179 1.00 83.38 119 LEU A C 1
ATOM 895 O O . LEU A 1 119 ? -7.560 16.675 1.330 1.00 83.38 119 LEU A O 1
ATOM 899 N N . GLY A 1 120 ? -8.879 17.044 -0.452 1.00 79.94 120 GLY A N 1
ATOM 900 C CA . GLY A 1 120 ? -9.636 18.132 0.181 1.00 79.94 120 GLY A CA 1
ATOM 901 C C . GLY A 1 120 ? -8.764 19.292 0.697 1.00 79.94 120 GLY A C 1
ATOM 902 O O . GLY A 1 120 ? -9.085 19.910 1.704 1.00 79.94 120 GLY A O 1
ATOM 903 N N . GLY A 1 121 ? -7.612 19.558 0.066 1.00 80.81 121 GLY A N 1
ATOM 904 C CA . GLY A 1 121 ? -6.664 20.602 0.491 1.00 80.81 121 GLY A CA 1
ATOM 905 C C . GLY A 1 121 ? -5.711 20.201 1.627 1.00 80.81 121 GLY A C 1
ATOM 906 O O . GLY A 1 121 ? -4.716 20.897 1.859 1.00 80.81 121 GLY A O 1
ATOM 907 N N . ARG A 1 122 ? -5.930 19.050 2.275 1.00 82.06 122 ARG A N 1
ATOM 908 C CA . ARG A 1 122 ? -5.059 18.498 3.321 1.00 82.06 122 ARG A CA 1
ATOM 909 C C . ARG A 1 122 ? -4.028 17.547 2.721 1.00 82.06 122 ARG A C 1
ATOM 911 O O . ARG A 1 122 ? -4.359 16.652 1.949 1.00 82.06 122 ARG A O 1
ATOM 918 N N . ARG A 1 123 ? -2.758 17.698 3.107 1.00 79.38 123 ARG A N 1
ATOM 919 C CA . ARG A 1 123 ? -1.713 16.722 2.762 1.00 79.38 123 ARG A CA 1
ATOM 920 C C . ARG A 1 123 ? -1.915 15.458 3.600 1.00 79.38 123 ARG A C 1
ATOM 922 O O . ARG A 1 123 ? -1.808 15.512 4.824 1.00 79.38 123 ARG A O 1
ATOM 929 N N . ILE A 1 124 ? -2.173 14.333 2.940 1.00 71.69 124 ILE A N 1
ATOM 930 C CA . ILE A 1 124 ? -2.463 13.057 3.616 1.00 71.69 124 ILE A CA 1
ATOM 931 C C . ILE A 1 124 ? -1.169 12.347 4.033 1.00 71.69 124 ILE A C 1
ATOM 933 O O . ILE A 1 124 ? -1.044 11.831 5.151 1.00 71.69 124 ILE A O 1
ATOM 937 N N . SER A 1 125 ? -0.155 12.402 3.168 1.00 64.56 125 SER A N 1
ATOM 938 C CA . SER A 1 125 ? 1.145 11.776 3.389 1.00 64.56 125 SER A CA 1
ATOM 939 C C . SER A 1 125 ? 2.302 12.701 3.002 1.00 64.56 125 SER A C 1
ATOM 941 O O . SER A 1 125 ? 2.199 13.527 2.093 1.00 64.56 125 SER A O 1
ATOM 943 N N . GLY A 1 126 ? 3.413 12.583 3.734 1.00 60.59 126 GLY A N 1
ATOM 944 C CA . GLY A 1 126 ? 4.691 13.189 3.354 1.00 60.59 126 GLY A CA 1
ATOM 945 C C . GLY A 1 126 ? 5.372 12.450 2.197 1.00 60.59 126 GLY A C 1
ATOM 946 O O . GLY A 1 126 ? 6.144 13.069 1.477 1.00 60.59 126 GLY A O 1
ATOM 947 N N . GLY A 1 127 ? 5.047 11.168 1.996 1.00 64.88 127 GLY A N 1
ATOM 948 C CA . GLY A 1 127 ? 5.472 10.332 0.869 1.00 64.88 127 GLY A CA 1
ATOM 949 C C . GLY A 1 127 ? 4.264 9.767 0.116 1.00 64.88 127 GLY A C 1
ATOM 950 O O . GLY A 1 127 ? 3.175 10.330 0.187 1.00 64.88 127 GLY A O 1
ATOM 951 N N . SER A 1 128 ? 4.427 8.655 -0.599 1.00 64.12 128 SER A N 1
ATOM 952 C CA . SER A 1 128 ? 3.292 7.944 -1.208 1.00 64.12 128 SER A CA 1
ATOM 953 C C . SER A 1 128 ? 2.504 7.119 -0.186 1.00 64.12 128 SER A C 1
ATOM 955 O O . SER A 1 128 ? 2.994 6.872 0.917 1.00 64.12 128 SER A O 1
ATOM 957 N N . GLY A 1 129 ? 1.326 6.625 -0.559 1.00 74.12 129 GLY A N 1
ATOM 958 C CA . GLY A 1 129 ? 0.555 5.701 0.275 1.00 74.12 129 GLY A CA 1
ATOM 959 C C . GLY A 1 129 ? -0.567 4.996 -0.478 1.00 74.12 129 GLY A C 1
ATOM 960 O O . GLY A 1 129 ? -0.739 5.197 -1.676 1.00 74.12 129 GLY A O 1
ATOM 961 N N . PHE A 1 130 ? -1.340 4.191 0.245 1.00 82.94 130 PHE A N 1
ATOM 962 C CA . PHE A 1 130 ? -2.601 3.632 -0.233 1.00 82.94 130 PHE A CA 1
ATOM 963 C C . PHE A 1 130 ? -3.739 4.137 0.647 1.00 82.94 130 PHE A C 1
ATOM 965 O O . PHE A 1 130 ? -3.583 4.243 1.864 1.00 82.94 130 PHE A O 1
ATOM 972 N N . ILE A 1 131 ? -4.870 4.442 0.023 1.00 87.12 131 ILE A N 1
ATOM 973 C CA . ILE A 1 131 ? -6.140 4.685 0.704 1.00 87.12 131 ILE A CA 1
ATOM 974 C C . ILE A 1 131 ? -7.052 3.514 0.397 1.00 87.12 131 ILE A C 1
ATOM 976 O O . ILE A 1 131 ? -7.104 3.064 -0.744 1.00 87.12 131 ILE A O 1
ATOM 980 N N . TYR A 1 132 ? -7.774 3.066 1.416 1.00 88.69 132 TYR A N 1
ATOM 981 C CA . TYR A 1 132 ? -8.784 2.026 1.316 1.00 88.69 132 TYR A CA 1
ATOM 982 C C . TYR A 1 132 ? -10.148 2.626 1.649 1.00 88.69 132 TYR A C 1
ATOM 984 O O . TYR A 1 132 ? -10.282 3.375 2.615 1.00 88.69 132 TYR A O 1
ATOM 992 N N . GLU A 1 133 ? -11.148 2.301 0.839 1.00 90.81 133 GLU A N 1
ATOM 993 C CA . GLU A 1 133 ? -12.551 2.510 1.173 1.00 90.81 133 GLU A CA 1
ATOM 994 C C . GLU A 1 133 ? -13.051 1.271 1.916 1.00 90.81 133 GLU A C 1
ATOM 996 O O . GLU A 1 133 ? -12.938 0.155 1.402 1.00 90.81 133 GLU A O 1
ATOM 1001 N N . LEU A 1 134 ? -13.584 1.483 3.117 1.00 88.25 134 LEU A N 1
ATOM 1002 C CA . LEU A 1 134 ? -14.134 0.439 3.977 1.00 88.25 134 LEU A CA 1
ATOM 1003 C C . LEU A 1 134 ? -15.674 0.480 3.943 1.00 88.25 134 LEU A C 1
ATOM 1005 O O . LEU A 1 134 ? -16.251 1.539 3.672 1.00 88.25 134 LEU A O 1
ATOM 1009 N N . MET A 1 135 ? -16.312 -0.670 4.183 1.00 80.12 135 MET A N 1
ATOM 1010 C CA . MET A 1 135 ? -17.768 -0.827 4.327 1.00 80.12 135 MET A CA 1
ATOM 1011 C C . MET A 1 135 ? -18.295 -0.219 5.629 1.00 80.12 135 MET A C 1
ATOM 1013 O O . MET A 1 135 ? -17.607 -0.353 6.664 1.00 80.12 135 MET A O 1
#

Sequence (135 aa):
EARRVARVPEDAAMVAWLSPSDSGDVEASQDSLGHAQRSLLRFGGFAFFGAGEALLGVNAAAPQRHSEPPPVLQFGPPKEVRREEAAALAPARWSGVTVPHLRDGGALRFAFVTPHEKLGGRRISGGSGFIYELM

Radius of gyration: 15.26 Å; chains: 1; bounding box: 44×33×33 Å

pLDDT: mean 76.73, std 11.51, range [48.44, 92.19]

Secondary structure (DSSP, 8-state):
-HHHHTT--TT--EEEEEPPP-SS---S-GGGS-HHHHHHHHH-EEEEE-TTS-EEEEEE-----TTS---EEE--S-----HHHHTTS-GGG-EE---HHHHHTTEEEEEEE-TT-EETTEE--SS-EEEEEE-

Foldseek 3Di:
DVCVLVVPDPQFPDKDWFAQDPPDDPVPVVVQDDPLVVQCNPGTWMWTAGPVRHTAWTFRDDDDDPPDDGRIGGDDDDDDDDPQLVVVDDPVQWDADPDVVVVVVFFGIKGKATAQDGGPNHRPDNGIDMDTDGD